Protein AF-A0A378IWJ9-F1 (afdb_monomer)

Nearest PDB structures (foldseek):
  1x8z-assembly1_A-2  TM=7.141E-01  e=2.246E-01  Arabidopsis thaliana
  1x8z-assembly3_A  TM=7.141E-01  e=2.246E-01  Arabidopsis thaliana
  5arn-assembly1_A  TM=5.043E-01  e=8.919E-01  Methylosinus trichosporium OB3b
  3lg7-assembly1_B  TM=3.588E-01  e=7.240E+00  synthetic construct

Foldseek 3Di:
DDDDDDDDDPPPPPPPPPPPVPVPQDDLVVLLVLLVVLLVLLVVLCVVCVPQPCNVLSVQLSVLSNVLSVCSVVVNLVSSLVSLVVSLVSLVCLLPPDPSSPVCNVVSVVVNVSSVVSSVSSVSVVVVVVD

Secondary structure (DSSP, 8-state):
------------------------PPPHHHHHHHHHHHHHHHHHHHHH-TT-TTHHHHHHHHHHHHHHHHHHHTT-HHHHHHHHHHHHHHHHHHHHT-GGGTTTHHHHTTHHHHHHHHH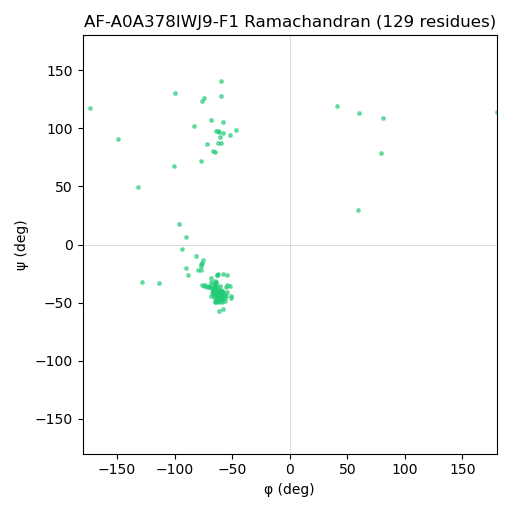HHHHHHHHHHT-

Radius of gyration: 25.37 Å; Cα contacts (8 Å, |Δi|>4): 135; chains: 1; bounding box: 31×65×86 Å

Mean predicted aligned error: 9.71 Å

pLDDT: mean 86.58, std 18.26, range [39.28, 98.81]

Sequence (131 aa):
MKKITIAGLALFITGIFMNTTSFAYPDRHAIEEECRTAVSQLNELISQNPDDTCMGDIKIAASYVKASALKLHYHRFEQALTDILYGQHELKDISTNRSWCRQVAKDAKPFIPIVTQIGRDIEMLSRIQEL

Structure (mmCIF, N/CA/C/O backbone):
data_AF-A0A378IWJ9-F1
#
_entry.id   AF-A0A378IWJ9-F1
#
loop_
_atom_site.group_PDB
_atom_site.id
_atom_site.type_symbol
_atom_site.label_atom_id
_atom_site.label_alt_id
_atom_site.label_comp_id
_atom_site.label_asym_id
_atom_site.label_entity_id
_atom_site.label_seq_id
_atom_site.pdbx_PDB_ins_code
_atom_site.Cartn_x
_atom_site.Cartn_y
_atom_site.Cartn_z
_atom_site.occupancy
_atom_site.B_iso_or_equiv
_atom_site.auth_seq_id
_atom_site.auth_comp_id
_atom_site.auth_asym_id
_atom_site.auth_atom_id
_atom_site.pdbx_PDB_model_num
ATOM 1 N N . MET A 1 1 ? 6.510 56.174 -64.746 1.00 45.66 1 MET A N 1
ATOM 2 C CA . MET A 1 1 ? 5.379 55.318 -65.175 1.00 45.66 1 MET A CA 1
ATOM 3 C C . MET A 1 1 ? 5.862 53.886 -65.378 1.00 45.66 1 MET A C 1
ATOM 5 O O . MET A 1 1 ? 6.649 53.664 -66.284 1.00 45.66 1 MET A O 1
ATOM 9 N N . LYS A 1 2 ? 5.401 52.946 -64.544 1.00 39.28 2 LYS A N 1
ATOM 10 C CA . LYS A 1 2 ? 5.040 51.555 -64.887 1.00 39.28 2 LYS A CA 1
ATOM 11 C C . LYS A 1 2 ? 4.407 50.927 -63.638 1.00 39.28 2 LYS A C 1
ATOM 13 O O . LYS A 1 2 ? 5.035 50.880 -62.588 1.00 39.28 2 LYS A O 1
ATOM 18 N N . LYS A 1 3 ? 3.135 50.540 -63.753 1.00 50.56 3 LYS A N 1
ATOM 19 C CA . LYS A 1 3 ? 2.389 49.719 -62.789 1.00 50.56 3 LYS A CA 1
ATOM 20 C C . LYS A 1 3 ? 2.394 48.285 -63.319 1.00 50.56 3 LYS A C 1
ATOM 22 O O . LYS A 1 3 ? 2.028 48.122 -64.478 1.00 50.56 3 LYS A O 1
ATOM 27 N N . ILE A 1 4 ? 2.744 47.306 -62.484 1.00 53.38 4 ILE A N 1
ATOM 28 C CA . ILE A 1 4 ? 2.345 45.885 -62.582 1.00 53.38 4 ILE A CA 1
ATOM 29 C C . ILE A 1 4 ? 2.301 45.376 -61.121 1.00 53.38 4 ILE A C 1
ATOM 31 O O . ILE A 1 4 ? 3.342 45.346 -60.478 1.00 53.38 4 ILE A O 1
ATOM 35 N N . THR A 1 5 ? 1.169 45.436 -60.410 1.00 47.16 5 THR A N 1
ATOM 36 C CA . THR A 1 5 ? 0.103 44.424 -60.198 1.00 47.16 5 THR A CA 1
ATOM 37 C C . THR A 1 5 ? 0.494 43.089 -59.546 1.00 47.16 5 THR A C 1
ATOM 39 O O . THR A 1 5 ? 1.080 42.229 -60.186 1.00 47.16 5 THR A O 1
ATOM 42 N N . ILE A 1 6 ? -0.047 42.941 -58.326 1.00 49.38 6 ILE A N 1
ATOM 43 C CA . ILE A 1 6 ? -0.805 41.800 -57.777 1.00 49.38 6 ILE A CA 1
ATOM 44 C C . ILE A 1 6 ? -0.009 40.592 -57.259 1.00 49.38 6 ILE A C 1
ATOM 46 O O . ILE A 1 6 ? 0.503 39.775 -58.008 1.00 49.38 6 ILE A O 1
ATOM 50 N N . ALA A 1 7 ? -0.045 40.505 -55.925 1.00 48.44 7 ALA A N 1
ATOM 51 C CA . ALA A 1 7 ? -0.370 39.345 -55.096 1.00 48.44 7 ALA A CA 1
ATOM 52 C C . ALA A 1 7 ? 0.174 37.970 -55.506 1.00 48.44 7 ALA A C 1
ATOM 54 O O . ALA A 1 7 ? -0.243 37.368 -56.489 1.00 48.44 7 ALA A O 1
ATOM 55 N N . GLY A 1 8 ? 0.970 37.394 -54.612 1.00 40.47 8 GLY A N 1
ATOM 56 C CA . GLY A 1 8 ? 1.244 35.968 -54.624 1.00 40.47 8 GLY A CA 1
ATOM 57 C C . GLY A 1 8 ? 2.187 35.588 -53.499 1.00 40.47 8 GLY A C 1
ATOM 58 O O . GLY A 1 8 ? 3.348 35.966 -53.525 1.00 40.47 8 GLY A O 1
ATOM 59 N N . LEU A 1 9 ? 1.663 34.812 -52.553 1.00 47.62 9 LEU A N 1
ATOM 60 C CA . LEU A 1 9 ? 2.364 34.103 -51.483 1.00 47.62 9 LEU A CA 1
ATOM 61 C C . LEU A 1 9 ? 2.784 34.930 -50.264 1.00 47.62 9 LEU A C 1
ATOM 63 O O . LEU A 1 9 ? 3.951 35.190 -49.986 1.00 47.62 9 LEU A O 1
ATOM 67 N N . ALA A 1 10 ? 1.777 35.156 -49.423 1.00 50.47 10 ALA A N 1
ATOM 68 C CA . ALA A 1 10 ? 1.914 34.873 -48.006 1.00 50.47 10 ALA A CA 1
ATOM 69 C C . ALA A 1 10 ? 2.549 33.478 -47.808 1.00 50.47 10 ALA A C 1
ATOM 71 O O . ALA A 1 10 ? 1.869 32.457 -47.884 1.00 50.47 10 ALA A O 1
ATOM 72 N N . LEU A 1 11 ? 3.856 33.431 -47.554 1.00 49.19 11 LEU A N 1
ATOM 73 C CA . LEU A 1 11 ? 4.513 32.277 -46.943 1.00 49.19 11 LEU A CA 1
ATOM 74 C C . LEU A 1 11 ? 4.197 32.306 -45.443 1.00 49.19 11 LEU A C 1
ATOM 76 O O . LEU A 1 11 ? 5.033 32.613 -44.598 1.00 49.19 11 LEU A O 1
ATOM 80 N N . PHE A 1 12 ? 2.938 31.992 -45.127 1.00 48.19 12 PHE A N 1
ATOM 81 C CA . PHE A 1 12 ? 2.584 31.356 -43.865 1.00 48.19 12 PHE A CA 1
ATOM 82 C C . PHE A 1 12 ? 3.290 29.999 -43.870 1.00 48.19 12 PHE A C 1
ATOM 84 O O . PHE A 1 12 ? 2.739 28.995 -44.314 1.00 48.19 12 PHE A O 1
ATOM 91 N N . ILE A 1 13 ? 4.538 29.960 -43.404 1.00 57.91 13 ILE A N 1
ATOM 92 C CA . ILE A 1 13 ? 5.095 28.711 -42.898 1.00 57.91 13 ILE A CA 1
ATOM 93 C C . ILE A 1 13 ? 4.360 28.488 -41.581 1.00 57.91 13 ILE A C 1
ATOM 95 O O . ILE A 1 13 ? 4.768 28.948 -40.518 1.00 57.91 13 ILE A O 1
ATOM 99 N N . THR A 1 14 ? 3.198 27.849 -41.687 1.00 52.16 14 THR A N 1
ATOM 100 C CA . THR A 1 14 ? 2.579 27.104 -40.602 1.00 52.16 14 THR A CA 1
ATOM 101 C C . THR A 1 14 ? 3.641 26.153 -40.078 1.00 52.16 14 THR A C 1
ATOM 103 O O . THR A 1 14 ? 3.852 25.076 -40.635 1.00 52.16 14 THR A O 1
ATOM 106 N N . GLY A 1 15 ? 4.352 26.584 -39.037 1.00 50.62 15 GLY A N 1
ATOM 107 C CA . GLY A 1 15 ? 5.053 25.683 -38.147 1.00 50.62 15 GLY A CA 1
ATOM 108 C C . GLY A 1 15 ? 3.993 24.752 -37.593 1.00 50.62 15 GLY A C 1
ATOM 109 O O . GLY A 1 15 ? 3.252 25.114 -36.682 1.00 50.62 15 GLY A O 1
ATOM 110 N N . ILE A 1 16 ? 3.853 23.588 -38.222 1.00 57.47 16 ILE A N 1
ATOM 111 C CA . ILE A 1 16 ? 3.108 22.480 -37.660 1.00 57.47 16 ILE A CA 1
ATOM 112 C C . ILE A 1 16 ? 3.888 22.144 -36.397 1.00 57.47 16 ILE A C 1
ATOM 114 O O . ILE A 1 16 ? 4.931 21.496 -36.452 1.00 57.47 16 ILE A O 1
ATOM 118 N N . PHE A 1 17 ? 3.418 22.663 -35.264 1.00 52.66 17 PHE A N 1
ATOM 119 C CA . PHE A 1 17 ? 3.758 22.135 -33.960 1.00 52.66 17 PHE A CA 1
ATOM 120 C C . PHE A 1 17 ? 3.274 20.688 -33.975 1.00 52.66 17 PHE A C 1
ATOM 122 O O . PHE A 1 17 ? 2.136 20.386 -33.617 1.00 52.66 17 PHE A O 1
ATOM 129 N N . MET A 1 18 ? 4.127 19.783 -34.453 1.00 51.41 18 MET A N 1
ATOM 130 C CA . MET A 1 18 ? 4.037 18.380 -34.105 1.00 51.41 18 MET A CA 1
ATOM 131 C C . MET A 1 18 ? 4.358 18.332 -32.615 1.00 51.41 18 MET A C 1
ATOM 133 O O . MET A 1 18 ? 5.487 18.074 -32.211 1.00 51.41 18 MET A O 1
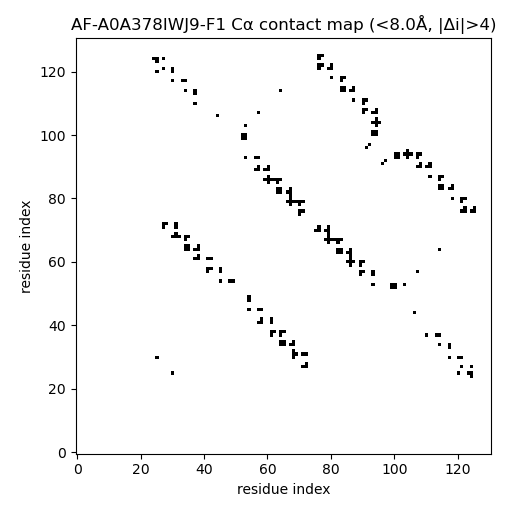ATOM 137 N N . ASN A 1 19 ? 3.357 18.646 -31.791 1.00 51.03 19 ASN A N 1
ATOM 138 C CA . ASN A 1 19 ? 3.313 18.198 -30.415 1.00 51.03 19 ASN A CA 1
ATOM 139 C C . ASN A 1 19 ? 3.192 16.678 -30.497 1.00 51.03 19 ASN A C 1
ATOM 141 O O . ASN A 1 19 ? 2.102 16.119 -30.397 1.00 51.03 19 ASN A O 1
ATOM 145 N N . THR A 1 20 ? 4.312 15.998 -30.739 1.00 53.81 20 THR A N 1
ATOM 146 C CA . THR A 1 20 ? 4.441 14.615 -30.320 1.00 53.81 20 THR A CA 1
ATOM 147 C C . THR A 1 20 ? 4.312 14.680 -28.810 1.00 53.81 20 THR A C 1
ATOM 149 O O . THR A 1 20 ? 5.251 15.054 -28.109 1.00 53.81 20 THR A O 1
ATOM 152 N N . THR A 1 21 ? 3.108 14.427 -28.306 1.00 51.66 21 THR A N 1
ATOM 153 C CA . THR A 1 21 ? 2.916 14.101 -26.904 1.00 51.66 21 THR A CA 1
ATOM 154 C C . THR A 1 21 ? 3.730 12.838 -26.683 1.00 51.66 21 THR A C 1
ATOM 156 O O . THR A 1 21 ? 3.268 11.739 -26.987 1.00 51.66 21 THR A O 1
ATOM 159 N N . SER A 1 22 ? 4.984 12.994 -26.262 1.00 55.44 22 SER A N 1
ATOM 160 C CA . SER A 1 22 ? 5.759 11.892 -25.722 1.00 55.44 22 SER A CA 1
ATOM 161 C C . SER A 1 22 ? 4.941 11.392 -24.548 1.00 55.44 22 SER A C 1
ATOM 163 O O . SER A 1 22 ? 4.808 12.093 -23.545 1.00 55.44 22 SER A O 1
ATOM 165 N N . PHE A 1 23 ? 4.290 10.245 -24.725 1.00 54.47 23 PHE A N 1
ATOM 166 C CA . PHE A 1 23 ? 3.596 9.581 -23.640 1.00 54.47 23 PHE A CA 1
ATOM 167 C C . PHE A 1 23 ? 4.693 9.210 -22.644 1.00 54.47 23 PHE A C 1
ATOM 169 O O . PHE A 1 23 ? 5.461 8.279 -22.880 1.00 54.47 23 PHE A O 1
ATOM 176 N N . ALA A 1 24 ? 4.874 10.033 -21.611 1.00 65.38 24 ALA A N 1
ATOM 177 C CA . ALA A 1 24 ? 5.848 9.758 -20.575 1.00 65.38 24 ALA A CA 1
ATOM 178 C C . ALA A 1 24 ? 5.324 8.535 -19.829 1.00 65.38 24 ALA A C 1
ATOM 180 O O . ALA A 1 24 ? 4.301 8.604 -19.149 1.00 65.38 24 ALA A O 1
ATOM 181 N N . TYR A 1 25 ? 5.973 7.396 -20.047 1.00 68.06 25 TYR A N 1
ATOM 182 C CA . TYR A 1 25 ? 5.657 6.192 -19.307 1.00 68.06 25 TYR A CA 1
ATOM 183 C C . TYR A 1 25 ? 5.882 6.446 -17.816 1.00 68.06 25 TYR A C 1
ATOM 185 O O . TYR A 1 25 ? 6.845 7.138 -17.466 1.00 68.06 25 TYR A O 1
ATOM 193 N N . PRO A 1 26 ? 5.001 5.927 -16.945 1.00 77.81 26 PRO A N 1
ATOM 194 C CA . PRO A 1 26 ? 5.164 6.117 -15.518 1.00 77.81 26 PRO A CA 1
ATOM 195 C C . PRO A 1 26 ? 6.509 5.522 -15.091 1.00 77.81 26 PRO A C 1
ATOM 197 O O . PRO A 1 26 ? 6.843 4.389 -15.432 1.00 77.81 26 PRO A O 1
ATOM 200 N N . ASP A 1 27 ? 7.318 6.320 -14.399 1.00 89.19 27 ASP A N 1
ATOM 201 C CA . ASP A 1 27 ? 8.630 5.887 -13.939 1.00 89.19 27 ASP A CA 1
ATOM 202 C C . ASP A 1 27 ? 8.469 4.932 -12.753 1.00 89.19 27 ASP A C 1
ATOM 204 O O . ASP A 1 27 ? 7.841 5.253 -11.744 1.00 89.19 27 ASP A O 1
ATOM 208 N N . ARG A 1 28 ? 9.078 3.750 -12.858 1.00 93.94 28 ARG A N 1
ATOM 209 C CA . ARG A 1 28 ? 9.062 2.737 -11.800 1.00 93.94 28 ARG A CA 1
ATOM 210 C C . ARG A 1 28 ? 9.568 3.287 -10.471 1.00 93.94 28 ARG A C 1
ATOM 212 O O . ARG A 1 28 ? 9.003 2.940 -9.439 1.00 93.94 28 ARG A O 1
ATOM 219 N N . HIS A 1 29 ? 10.625 4.101 -10.486 1.00 94.50 29 HIS A N 1
ATOM 220 C CA . HIS A 1 29 ? 11.171 4.664 -9.251 1.00 94.50 29 HIS A CA 1
ATOM 221 C C . HIS A 1 29 ? 10.196 5.648 -8.603 1.00 94.50 29 HIS A C 1
ATOM 223 O O . HIS A 1 29 ? 10.012 5.595 -7.389 1.00 94.50 29 HIS A O 1
ATOM 229 N N . ALA A 1 30 ? 9.525 6.479 -9.404 1.00 95.50 30 ALA A N 1
ATOM 230 C CA . ALA A 1 30 ? 8.455 7.342 -8.919 1.00 95.50 30 ALA A CA 1
ATOM 231 C C . ALA A 1 30 ? 7.310 6.538 -8.274 1.00 95.50 30 ALA A C 1
ATOM 233 O O . ALA A 1 30 ? 6.930 6.830 -7.144 1.00 95.50 30 ALA A O 1
ATOM 234 N N . ILE A 1 31 ? 6.825 5.472 -8.921 1.00 96.62 31 ILE A N 1
ATOM 235 C CA . ILE A 1 31 ? 5.739 4.639 -8.369 1.00 96.62 31 ILE A CA 1
ATOM 236 C C . ILE A 1 31 ? 6.180 3.906 -7.090 1.00 96.62 31 ILE A C 1
ATOM 238 O O . ILE A 1 31 ? 5.414 3.781 -6.131 1.00 96.62 31 ILE A O 1
ATOM 242 N N . GLU A 1 32 ? 7.423 3.416 -7.047 1.00 97.81 32 GLU A N 1
ATOM 243 C CA . GLU A 1 32 ? 8.003 2.818 -5.841 1.00 97.81 32 GLU A CA 1
ATOM 244 C C . GLU A 1 32 ? 7.998 3.820 -4.673 1.00 97.81 32 GLU A C 1
ATOM 246 O O . GLU A 1 32 ? 7.624 3.459 -3.553 1.00 97.81 32 GLU A O 1
ATOM 251 N N . GLU A 1 33 ? 8.361 5.077 -4.930 1.00 98.00 33 GLU A N 1
ATOM 252 C CA . GLU A 1 33 ? 8.365 6.141 -3.925 1.00 98.00 33 GLU A CA 1
ATOM 253 C C . GLU A 1 33 ? 6.950 6.542 -3.482 1.00 98.00 33 GLU A C 1
ATOM 255 O O . GLU A 1 33 ? 6.712 6.758 -2.291 1.00 98.00 33 GLU A O 1
ATOM 260 N N . GLU A 1 34 ? 5.976 6.555 -4.391 1.00 98.12 34 GLU A N 1
ATOM 261 C CA . GLU A 1 34 ? 4.564 6.760 -4.045 1.00 98.12 34 GLU A CA 1
ATOM 262 C C . GLU A 1 34 ? 4.048 5.663 -3.106 1.00 98.12 34 GLU A C 1
ATOM 264 O O . GLU A 1 34 ? 3.382 5.956 -2.107 1.00 98.12 34 GLU A O 1
ATOM 269 N N . CYS A 1 35 ? 4.425 4.401 -3.348 1.00 98.56 35 CYS A N 1
ATOM 270 C CA . CYS A 1 35 ? 4.111 3.307 -2.429 1.00 98.56 35 CYS A CA 1
ATOM 271 C C . CYS A 1 35 ? 4.737 3.546 -1.047 1.00 98.56 35 CYS A C 1
ATOM 273 O O . CYS A 1 35 ? 4.070 3.376 -0.024 1.00 98.56 35 CYS A O 1
ATOM 275 N N . ARG A 1 36 ? 6.016 3.945 -0.991 1.00 98.62 36 ARG A N 1
ATOM 276 C CA . ARG A 1 36 ? 6.726 4.222 0.273 1.00 98.62 36 ARG A CA 1
ATOM 277 C C . ARG A 1 36 ? 6.092 5.384 1.034 1.00 98.62 36 ARG A C 1
ATOM 279 O O . ARG A 1 36 ? 5.913 5.279 2.248 1.00 98.62 36 ARG A O 1
ATOM 286 N N . THR A 1 37 ? 5.689 6.432 0.324 1.00 98.62 37 THR A N 1
ATOM 287 C CA . THR A 1 37 ? 4.982 7.587 0.885 1.00 98.62 37 THR A CA 1
ATOM 288 C C . THR A 1 37 ? 3.648 7.166 1.499 1.00 98.62 37 THR A C 1
ATOM 290 O O . THR A 1 37 ? 3.390 7.468 2.665 1.00 98.62 37 THR A O 1
ATOM 293 N N . ALA A 1 38 ? 2.839 6.388 0.773 1.00 98.50 38 ALA A N 1
ATOM 294 C CA . ALA A 1 38 ? 1.570 5.872 1.285 1.00 98.50 38 ALA A CA 1
ATOM 295 C C . ALA A 1 38 ? 1.766 4.985 2.530 1.00 98.50 38 ALA A C 1
ATOM 297 O O . ALA A 1 38 ? 1.038 5.119 3.512 1.00 98.50 38 ALA A O 1
ATOM 298 N N . VAL A 1 39 ? 2.788 4.119 2.538 1.00 98.69 39 VAL A N 1
ATOM 299 C CA . VAL A 1 39 ? 3.148 3.308 3.716 1.00 98.69 39 VAL A CA 1
ATOM 300 C C . VAL A 1 39 ? 3.539 4.187 4.902 1.00 98.69 39 VAL A C 1
ATOM 302 O O . VAL A 1 39 ? 3.118 3.912 6.024 1.00 98.69 39 VAL A O 1
ATOM 305 N N . SER A 1 40 ? 4.337 5.233 4.677 1.00 98.56 40 SER A N 1
ATOM 306 C CA . SER A 1 40 ? 4.739 6.167 5.733 1.00 98.56 40 SER A CA 1
ATOM 307 C C . SER A 1 40 ? 3.524 6.832 6.378 1.00 98.56 40 SER A C 1
ATOM 309 O O . SER A 1 40 ? 3.403 6.835 7.599 1.00 98.56 40 SER A O 1
ATOM 311 N N . GLN A 1 41 ? 2.592 7.323 5.565 1.00 98.31 41 GLN A N 1
ATOM 312 C CA . GLN A 1 41 ? 1.372 7.981 6.035 1.00 98.31 41 GLN A CA 1
ATOM 313 C C . GLN A 1 41 ? 0.424 7.017 6.768 1.00 98.31 41 GLN A C 1
ATOM 315 O O . GLN A 1 41 ? -0.147 7.371 7.797 1.00 98.31 41 GLN A O 1
ATOM 320 N N . LEU A 1 42 ? 0.289 5.772 6.297 1.00 97.94 42 LEU A N 1
ATOM 321 C CA . LEU A 1 42 ? -0.481 4.745 7.010 1.00 97.94 42 LEU A CA 1
ATOM 322 C C . LEU A 1 42 ? 0.157 4.392 8.364 1.00 97.94 42 LEU A C 1
ATOM 324 O O . LEU A 1 42 ? -0.552 4.208 9.350 1.00 97.94 42 LEU A O 1
ATOM 328 N N . ASN A 1 43 ? 1.489 4.330 8.442 1.00 98.00 43 ASN A N 1
ATOM 329 C CA . ASN A 1 43 ? 2.193 4.108 9.709 1.00 98.00 43 ASN A CA 1
ATOM 330 C C . ASN A 1 43 ? 2.070 5.296 10.671 1.00 98.00 43 ASN A C 1
ATOM 332 O O . ASN A 1 43 ? 2.033 5.100 11.887 1.00 98.00 43 ASN A O 1
ATOM 336 N N . GLU A 1 44 ? 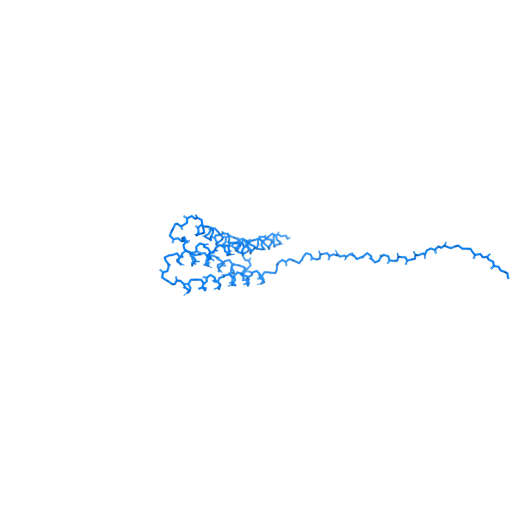1.992 6.518 10.149 1.00 97.56 44 GLU A N 1
ATOM 337 C CA . GLU A 1 44 ? 1.693 7.697 10.956 1.00 97.56 44 GLU A CA 1
ATOM 338 C C . GLU A 1 44 ? 0.287 7.603 11.564 1.00 97.56 44 GLU A C 1
ATOM 340 O O . GLU A 1 44 ? 0.147 7.762 12.777 1.00 97.56 44 GLU A O 1
ATOM 345 N N . LEU A 1 45 ? -0.725 7.225 10.770 1.00 95.31 45 LEU A N 1
ATOM 346 C CA . LEU A 1 45 ? -2.084 6.979 11.267 1.00 95.31 45 LEU A CA 1
ATOM 347 C C . LEU A 1 45 ? -2.103 5.921 12.386 1.00 95.31 45 LEU A C 1
ATOM 349 O O . LEU A 1 45 ? -2.765 6.122 13.406 1.00 95.31 45 LEU A O 1
ATOM 353 N N . ILE A 1 46 ? -1.334 4.836 12.222 1.00 96.38 46 ILE A N 1
ATOM 354 C CA . ILE A 1 46 ? -1.152 3.799 13.251 1.00 96.38 46 ILE A CA 1
ATOM 355 C C . ILE A 1 46 ? -0.557 4.379 14.533 1.00 96.38 46 ILE A C 1
ATOM 357 O O . ILE A 1 46 ? -1.047 4.115 15.628 1.00 96.38 46 ILE A O 1
ATOM 361 N N . SER A 1 47 ? 0.494 5.185 14.401 1.00 96.06 47 SER A N 1
ATOM 362 C CA . SER A 1 47 ? 1.222 5.745 15.545 1.00 96.06 47 SER A CA 1
ATOM 363 C C . SER A 1 47 ? 0.398 6.771 16.326 1.00 96.06 47 SER A C 1
ATOM 365 O O . SER A 1 47 ? 0.591 6.921 17.529 1.00 96.06 47 SER A O 1
ATOM 367 N N . GLN A 1 48 ? -0.522 7.467 15.657 1.00 93.81 48 GLN A N 1
ATOM 368 C CA . GLN A 1 48 ? -1.425 8.437 16.280 1.00 93.81 48 GLN A CA 1
ATOM 369 C C . GLN A 1 48 ? -2.582 7.776 17.047 1.00 93.81 48 GLN A C 1
ATOM 371 O O . GLN A 1 48 ? -3.182 8.426 17.900 1.00 93.81 48 GLN A O 1
ATOM 376 N N . ASN A 1 49 ? -2.887 6.500 16.778 1.00 91.38 49 ASN A N 1
ATOM 377 C CA . ASN A 1 49 ? -4.036 5.792 17.354 1.00 91.38 49 ASN A CA 1
ATOM 378 C C . ASN A 1 49 ? -3.657 4.401 17.912 1.00 91.38 49 ASN A C 1
ATOM 380 O O . ASN A 1 49 ? -4.331 3.422 17.594 1.00 91.38 49 ASN A O 1
ATOM 384 N N . PRO A 1 50 ? -2.600 4.266 18.738 1.00 88.25 50 PRO A N 1
ATOM 385 C CA . PRO A 1 50 ? -1.989 2.969 19.056 1.00 88.25 50 PRO A CA 1
ATOM 386 C C . PRO A 1 50 ? -2.920 1.982 19.777 1.00 88.25 50 PRO A C 1
ATOM 388 O O . PRO A 1 50 ? -2.725 0.773 19.662 1.00 88.25 50 PRO A O 1
ATOM 391 N N . ASP A 1 51 ? -3.930 2.488 20.488 1.00 89.06 51 ASP A N 1
ATOM 392 C CA . ASP A 1 51 ? -4.877 1.684 21.266 1.00 89.06 51 ASP A CA 1
ATOM 393 C C . ASP A 1 51 ? -6.156 1.322 20.486 1.00 89.06 51 ASP A C 1
ATOM 395 O O . ASP A 1 51 ? -7.007 0.585 20.991 1.00 89.06 51 ASP A O 1
ATOM 399 N N . ASP A 1 52 ? -6.322 1.825 19.256 1.00 89.88 52 ASP A N 1
ATOM 400 C CA . ASP A 1 52 ? -7.485 1.492 18.437 1.00 89.88 52 ASP A CA 1
ATOM 401 C C . ASP A 1 52 ? -7.338 0.078 17.856 1.00 89.88 52 ASP A C 1
ATOM 403 O O . ASP A 1 52 ? -6.388 -0.253 17.141 1.00 89.88 52 ASP A O 1
ATOM 407 N N . THR A 1 53 ? -8.332 -0.766 18.137 1.00 88.38 53 THR A N 1
ATOM 408 C CA . THR A 1 53 ? -8.395 -2.159 17.673 1.00 88.38 53 THR A CA 1
ATOM 409 C C . THR A 1 53 ? -8.270 -2.317 16.151 1.00 88.38 53 THR A C 1
ATOM 411 O O . THR A 1 53 ? -7.780 -3.345 15.687 1.00 88.38 53 THR A O 1
ATOM 414 N N . CYS A 1 54 ? -8.652 -1.302 15.371 1.00 94.56 54 CYS A N 1
ATOM 415 C CA . CYS A 1 54 ? -8.552 -1.286 13.914 1.00 94.56 54 CYS A CA 1
ATOM 416 C C . CYS A 1 54 ? -7.115 -1.063 13.402 1.00 94.56 54 CYS A C 1
ATOM 418 O O . CYS A 1 54 ? -6.832 -1.291 12.225 1.00 94.56 54 CYS A O 1
ATOM 420 N N . MET A 1 55 ? -6.158 -0.648 14.241 1.00 95.44 55 MET A N 1
ATOM 421 C CA . MET A 1 55 ? -4.784 -0.409 13.772 1.00 95.44 55 MET A CA 1
ATOM 422 C C . MET A 1 55 ? -4.095 -1.672 13.256 1.00 95.44 55 MET A C 1
ATOM 424 O O . MET A 1 55 ? -3.237 -1.588 12.376 1.00 95.44 55 MET A O 1
ATOM 428 N N . GLY A 1 56 ? -4.500 -2.850 13.741 1.00 95.31 56 GLY A N 1
ATOM 429 C CA . GLY A 1 56 ? -4.072 -4.126 13.170 1.00 95.31 56 GLY A CA 1
ATOM 430 C C . GLY A 1 56 ? -4.462 -4.259 11.695 1.00 95.31 56 GLY A C 1
ATOM 431 O O . GLY A 1 56 ? -3.633 -4.649 10.875 1.00 95.31 56 GLY A O 1
ATOM 432 N N . ASP A 1 57 ? -5.682 -3.854 11.341 1.00 96.38 57 ASP A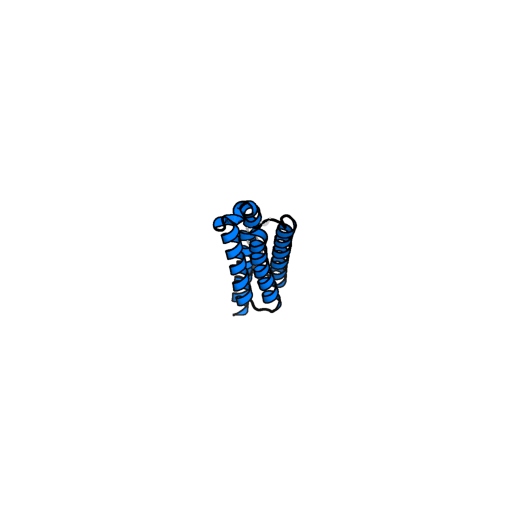 N 1
ATOM 433 C CA . ASP A 1 57 ? -6.190 -3.877 9.969 1.00 96.38 57 ASP A CA 1
ATOM 434 C C . ASP A 1 57 ? -5.463 -2.862 9.072 1.00 96.38 57 ASP A C 1
ATOM 436 O O . ASP A 1 57 ? -5.021 -3.198 7.971 1.00 96.38 57 ASP A O 1
ATOM 440 N N . ILE A 1 58 ? -5.250 -1.635 9.564 1.00 97.75 58 ILE A N 1
ATOM 441 C CA . ILE A 1 58 ? -4.471 -0.611 8.845 1.00 97.75 58 ILE A CA 1
ATOM 442 C C . ILE A 1 58 ? -3.039 -1.103 8.587 1.00 97.75 58 ILE A C 1
ATOM 444 O O . ILE A 1 58 ? -2.494 -0.912 7.498 1.00 97.75 58 ILE A O 1
ATOM 448 N N . LYS A 1 59 ? -2.434 -1.800 9.556 1.00 97.94 59 LYS A N 1
ATOM 449 C CA . LYS A 1 59 ? -1.095 -2.386 9.417 1.00 97.94 59 LYS A CA 1
ATOM 450 C C . LYS A 1 59 ? -1.042 -3.480 8.351 1.00 97.94 59 LYS A C 1
ATOM 452 O O . LYS A 1 59 ? -0.032 -3.587 7.649 1.00 97.94 59 LYS A O 1
ATOM 457 N N . ILE A 1 60 ? -2.101 -4.275 8.205 1.00 98.06 60 ILE A N 1
ATOM 458 C CA . ILE A 1 60 ? -2.214 -5.273 7.132 1.00 98.06 60 ILE A CA 1
ATOM 459 C C . ILE A 1 60 ? -2.248 -4.568 5.772 1.00 98.06 60 ILE A C 1
ATOM 461 O O . ILE A 1 60 ? -1.429 -4.886 4.907 1.00 98.06 60 ILE A O 1
ATOM 465 N N . ALA A 1 61 ? -3.100 -3.551 5.607 1.00 98.31 61 ALA A N 1
ATOM 466 C CA . ALA A 1 61 ? -3.155 -2.759 4.377 1.00 98.31 61 ALA A CA 1
ATOM 467 C C . ALA A 1 61 ? -1.789 -2.139 4.026 1.00 98.31 61 ALA A C 1
ATOM 469 O O . ALA A 1 61 ? -1.293 -2.304 2.910 1.00 98.31 61 ALA A O 1
ATOM 470 N N . ALA A 1 62 ? -1.129 -1.497 4.998 1.00 98.62 62 ALA A N 1
ATOM 471 C CA . ALA A 1 62 ? 0.200 -0.911 4.821 1.00 98.62 62 ALA A CA 1
ATOM 472 C C . ALA A 1 62 ? 1.260 -1.956 4.431 1.00 98.62 62 ALA A C 1
ATOM 474 O O . ALA A 1 62 ? 2.155 -1.675 3.633 1.00 98.62 62 ALA A O 1
ATOM 475 N N . SER A 1 63 ? 1.158 -3.180 4.957 1.00 98.75 63 SER A N 1
ATOM 476 C CA . SER A 1 63 ? 2.087 -4.267 4.636 1.00 98.75 63 SER A CA 1
ATOM 477 C C . SER A 1 63 ? 1.974 -4.709 3.177 1.00 98.75 63 SER A C 1
ATOM 479 O O . SER A 1 63 ? 3.004 -4.934 2.542 1.00 98.75 63 SER A O 1
ATOM 481 N N . TYR A 1 64 ? 0.762 -4.759 2.619 1.00 98.81 64 TYR A N 1
ATOM 482 C CA . TYR A 1 64 ? 0.558 -5.036 1.195 1.00 98.81 64 TYR A CA 1
ATOM 483 C C . TYR A 1 64 ? 1.123 -3.928 0.298 1.00 98.81 64 TYR A C 1
ATOM 485 O O . TYR A 1 64 ? 1.855 -4.221 -0.646 1.00 98.81 64 TYR A O 1
ATOM 493 N N . VAL A 1 65 ? 0.885 -2.651 0.624 1.00 98.81 65 VAL A N 1
ATOM 494 C CA . VAL A 1 65 ? 1.468 -1.527 -0.139 1.00 98.81 65 VAL A CA 1
ATOM 495 C C . VAL A 1 65 ? 3.003 -1.569 -0.087 1.00 98.81 65 VAL A C 1
ATOM 497 O O . VAL A 1 65 ? 3.676 -1.401 -1.104 1.00 98.81 65 VAL A O 1
ATOM 500 N N . LYS A 1 66 ? 3.580 -1.881 1.080 1.00 98.81 66 LYS A N 1
ATOM 501 C CA . LYS A 1 66 ? 5.031 -2.054 1.243 1.00 98.81 66 LYS A CA 1
ATOM 502 C C . LYS A 1 66 ? 5.575 -3.222 0.419 1.00 98.81 66 LYS A C 1
ATOM 504 O O . LYS A 1 66 ? 6.654 -3.108 -0.163 1.00 98.81 66 LYS A O 1
ATOM 509 N N . ALA A 1 67 ? 4.861 -4.344 0.389 1.00 98.75 67 ALA A N 1
ATOM 510 C CA . ALA A 1 67 ? 5.250 -5.512 -0.390 1.00 98.75 67 ALA A CA 1
ATOM 511 C C . ALA A 1 67 ? 5.202 -5.222 -1.902 1.00 98.75 67 ALA A C 1
ATOM 513 O O . ALA A 1 67 ? 6.131 -5.602 -2.619 1.00 98.75 67 ALA A O 1
ATOM 514 N N . SER A 1 68 ? 4.216 -4.441 -2.357 1.00 98.62 68 SER A N 1
ATOM 515 C CA . SER A 1 68 ? 4.166 -3.922 -3.726 1.00 98.62 68 SER A CA 1
ATOM 516 C C . SER A 1 68 ? 5.401 -3.080 -4.072 1.00 98.62 68 SER A C 1
ATOM 518 O O . SER A 1 68 ? 6.082 -3.382 -5.054 1.00 98.62 68 SER A O 1
ATOM 520 N N . ALA A 1 69 ? 5.781 -2.121 -3.216 1.00 98.50 69 ALA A N 1
ATOM 521 C CA . ALA A 1 69 ? 6.999 -1.320 -3.403 1.00 98.50 69 ALA A CA 1
ATOM 522 C C . ALA A 1 69 ? 8.256 -2.197 -3.545 1.00 98.50 69 ALA A C 1
ATOM 524 O O . ALA A 1 69 ? 9.086 -1.994 -4.430 1.00 98.50 69 ALA A O 1
ATOM 525 N N . LEU A 1 70 ? 8.386 -3.219 -2.692 1.00 98.56 70 LEU A N 1
ATOM 526 C CA . LEU A 1 70 ? 9.510 -4.153 -2.740 1.00 98.56 70 LEU A CA 1
ATOM 527 C C . LEU A 1 70 ? 9.529 -4.963 -4.044 1.00 98.5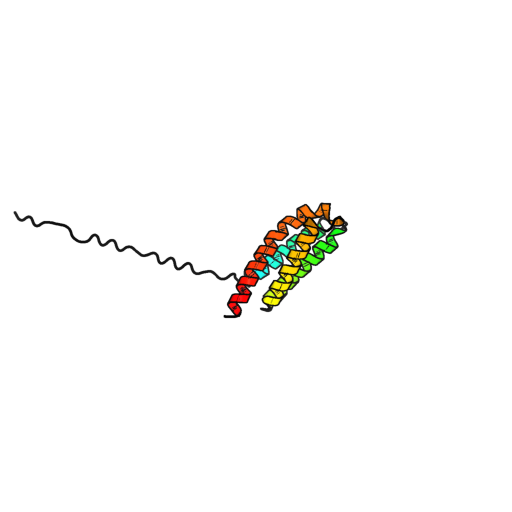6 70 LEU A C 1
ATOM 529 O O . LEU A 1 70 ? 10.589 -5.220 -4.608 1.00 98.56 70 LEU A O 1
ATOM 533 N N . LYS A 1 71 ? 8.366 -5.372 -4.547 1.00 98.25 71 LYS A N 1
ATOM 534 C CA . LYS A 1 71 ? 8.260 -6.118 -5.806 1.00 98.25 71 LYS A CA 1
ATOM 535 C C . LYS A 1 71 ? 8.535 -5.236 -7.021 1.00 98.25 71 LYS A C 1
ATOM 537 O O . LYS A 1 71 ? 9.219 -5.702 -7.931 1.00 98.25 71 LYS A O 1
ATOM 542 N N . LEU A 1 72 ? 8.113 -3.969 -7.008 1.00 97.12 72 LEU A N 1
ATOM 543 C CA . LEU A 1 72 ? 8.528 -2.972 -8.003 1.00 97.12 72 LEU A CA 1
ATOM 544 C C . LEU A 1 72 ? 10.045 -2.807 -8.026 1.00 97.12 72 LEU A C 1
ATOM 546 O O . LEU A 1 72 ? 10.646 -2.833 -9.103 1.00 97.12 72 LEU A O 1
ATOM 550 N N . HIS A 1 73 ? 10.671 -2.726 -6.851 1.00 96.38 73 HIS A N 1
ATOM 551 C CA . HIS A 1 73 ? 12.122 -2.627 -6.723 1.00 96.38 73 HIS A CA 1
ATOM 552 C C . HIS A 1 73 ? 12.856 -3.775 -7.443 1.00 96.38 73 HIS A C 1
ATOM 554 O O . HIS A 1 73 ? 13.887 -3.555 -8.079 1.00 96.38 73 HIS A O 1
ATOM 560 N N . TYR A 1 74 ? 12.286 -4.982 -7.415 1.00 96.69 74 TYR A N 1
ATOM 561 C CA . TYR A 1 74 ? 12.825 -6.176 -8.074 1.00 96.69 74 TYR A CA 1
ATOM 562 C C . TYR A 1 74 ? 12.231 -6.472 -9.459 1.00 96.69 74 TYR A C 1
ATOM 564 O O . TYR A 1 74 ? 12.367 -7.597 -9.936 1.00 96.69 74 TYR A O 1
ATOM 572 N N . HIS A 1 75 ? 11.578 -5.501 -10.104 1.00 95.12 75 HIS A N 1
ATOM 573 C CA . HIS A 1 75 ? 10.992 -5.658 -11.443 1.00 95.12 75 HIS A CA 1
ATOM 574 C C . HIS A 1 75 ? 9.932 -6.777 -11.540 1.00 95.12 75 HIS A C 1
ATOM 576 O O . HIS A 1 75 ? 9.749 -7.395 -12.584 1.00 95.12 75 HIS A O 1
ATOM 582 N N . ARG A 1 76 ? 9.213 -7.058 -10.446 1.00 96.38 76 ARG A N 1
ATOM 583 C CA . ARG A 1 76 ? 8.147 -8.073 -10.383 1.00 96.38 76 ARG A CA 1
ATOM 584 C C . ARG A 1 76 ? 6.768 -7.419 -10.489 1.00 96.38 76 ARG A C 1
ATOM 586 O O . ARG A 1 76 ? 6.014 -7.408 -9.517 1.00 96.38 76 ARG A O 1
ATOM 593 N N . PHE A 1 77 ? 6.452 -6.852 -11.653 1.00 95.25 77 PHE A N 1
ATOM 594 C CA . PHE A 1 77 ? 5.293 -5.964 -11.843 1.00 95.25 77 PHE A CA 1
ATOM 595 C C . PHE A 1 77 ? 3.940 -6.629 -11.586 1.00 95.25 77 PHE A C 1
ATOM 597 O O . PHE A 1 77 ? 3.147 -6.080 -10.831 1.00 95.25 77 PHE A O 1
ATOM 604 N N . GLU A 1 78 ? 3.688 -7.832 -12.107 1.00 95.62 78 GLU A N 1
ATOM 605 C CA . GLU A 1 78 ? 2.427 -8.549 -11.844 1.00 95.62 78 GLU A CA 1
ATOM 606 C C . GLU A 1 78 ? 2.219 -8.841 -10.350 1.00 95.62 78 GLU A C 1
ATOM 608 O O . GLU A 1 78 ? 1.122 -8.705 -9.803 1.00 95.62 78 GLU A O 1
ATOM 613 N N . GLN A 1 79 ? 3.296 -9.219 -9.655 1.00 97.69 79 GLN A N 1
ATOM 614 C CA . GLN A 1 79 ? 3.237 -9.487 -8.221 1.00 97.69 79 GLN A CA 1
ATOM 615 C C . GLN A 1 79 ? 3.032 -8.192 -7.429 1.00 97.69 79 GLN A C 1
ATOM 617 O O . GLN A 1 79 ? 2.357 -8.215 -6.401 1.00 97.69 79 GLN A O 1
ATOM 622 N N . ALA A 1 80 ? 3.627 -7.082 -7.877 1.00 98.19 80 ALA A N 1
ATOM 623 C CA . ALA A 1 80 ? 3.410 -5.768 -7.285 1.00 98.19 80 ALA A CA 1
ATOM 624 C C . ALA A 1 80 ? 1.960 -5.302 -7.484 1.00 98.19 80 ALA A C 1
ATOM 626 O O . ALA A 1 80 ? 1.334 -4.819 -6.540 1.00 98.19 80 ALA A O 1
ATOM 627 N N . LEU A 1 81 ? 1.399 -5.523 -8.678 1.00 98.19 81 LEU A N 1
ATOM 628 C CA . LEU A 1 81 ? -0.001 -5.245 -8.989 1.00 98.19 81 LEU A CA 1
ATOM 629 C C . LEU A 1 81 ? -0.940 -6.081 -8.112 1.00 98.19 81 LEU A C 1
ATOM 631 O O . LEU A 1 81 ? -1.926 -5.585 -7.580 1.00 98.19 81 LEU A O 1
ATOM 635 N N . THR A 1 82 ? -0.615 -7.352 -7.905 1.00 98.38 82 THR A N 1
ATOM 636 C CA . THR A 1 82 ? -1.399 -8.217 -7.019 1.00 98.38 82 THR A CA 1
ATOM 637 C C . THR A 1 82 ? -1.416 -7.671 -5.587 1.00 98.38 82 THR A C 1
ATOM 639 O O . THR A 1 82 ? -2.480 -7.524 -4.988 1.00 98.38 82 THR A O 1
ATOM 642 N N . ASP A 1 83 ? -0.253 -7.306 -5.045 1.00 98.75 83 ASP A N 1
ATOM 643 C CA . ASP A 1 83 ? -0.154 -6.796 -3.675 1.00 98.75 83 ASP A CA 1
ATOM 644 C C . ASP A 1 83 ? -0.844 -5.443 -3.494 1.00 98.75 83 ASP A C 1
ATOM 646 O O . ASP A 1 83 ? -1.545 -5.242 -2.503 1.00 98.75 83 ASP A O 1
ATOM 650 N N . ILE A 1 84 ? -0.685 -4.508 -4.436 1.00 98.62 84 ILE A N 1
ATOM 651 C CA . ILE A 1 84 ? -1.326 -3.191 -4.314 1.00 98.62 84 ILE A CA 1
ATOM 652 C C . ILE A 1 84 ? -2.856 -3.316 -4.353 1.00 98.62 84 ILE A C 1
ATOM 654 O O . ILE A 1 84 ? -3.543 -2.612 -3.613 1.00 98.62 84 ILE A O 1
ATOM 658 N N . LEU A 1 85 ? -3.394 -4.259 -5.138 1.00 98.50 85 LEU A N 1
ATOM 659 C CA . LEU A 1 85 ? -4.827 -4.555 -5.178 1.00 98.50 85 LEU A CA 1
ATOM 660 C C . LEU A 1 85 ? -5.323 -5.169 -3.861 1.00 98.50 85 LEU A C 1
ATOM 662 O O . LEU A 1 85 ? -6.404 -4.799 -3.400 1.00 98.50 85 LEU A O 1
ATOM 666 N N . TYR A 1 86 ? -4.534 -6.029 -3.206 1.00 98.69 86 TYR A N 1
ATOM 667 C CA . TYR A 1 86 ? -4.854 -6.493 -1.850 1.00 98.69 86 TYR A CA 1
ATOM 668 C C . TYR A 1 86 ? -4.860 -5.340 -0.841 1.00 98.69 86 TYR A C 1
ATOM 670 O O . TYR A 1 86 ? -5.811 -5.208 -0.074 1.00 98.69 86 TYR A O 1
ATOM 678 N N . GLY A 1 87 ? -3.870 -4.443 -0.885 1.00 98.38 87 GLY A N 1
ATOM 679 C CA . GLY A 1 87 ? -3.860 -3.240 -0.046 1.00 98.38 87 GLY A CA 1
ATOM 680 C C . GLY A 1 87 ? -5.090 -2.352 -0.275 1.00 98.38 87 GLY A C 1
ATOM 681 O O . GLY A 1 87 ? -5.718 -1.890 0.678 1.00 98.38 87 GLY A O 1
ATOM 682 N N . GLN A 1 88 ? -5.491 -2.164 -1.535 1.00 98.38 88 GLN A N 1
ATOM 683 C CA . GLN A 1 88 ? -6.704 -1.429 -1.901 1.00 98.38 88 GLN A CA 1
ATOM 684 C C . GLN A 1 88 ? -7.969 -2.100 -1.345 1.00 98.38 88 GLN A C 1
ATOM 686 O O . GLN A 1 88 ? -8.870 -1.408 -0.865 1.00 98.38 88 GLN A O 1
ATOM 691 N N . HIS A 1 89 ? -8.055 -3.428 -1.438 1.00 98.25 89 HIS A N 1
ATOM 692 C CA . HIS A 1 89 ? -9.173 -4.208 -0.917 1.00 98.25 89 HIS A CA 1
ATOM 693 C C . HIS A 1 89 ? -9.301 -4.044 0.601 1.00 98.25 89 HIS A C 1
ATOM 695 O O . HIS A 1 89 ? -10.374 -3.691 1.085 1.00 98.25 89 HIS A O 1
ATOM 701 N N . GLU A 1 90 ? -8.200 -4.202 1.338 1.00 97.88 90 GLU A N 1
ATOM 702 C CA . GLU A 1 90 ? -8.164 -4.002 2.791 1.00 97.88 90 GLU A CA 1
ATOM 703 C C . GLU A 1 90 ? -8.653 -2.602 3.187 1.00 97.88 90 GLU A C 1
ATOM 705 O O . GLU A 1 90 ? -9.515 -2.467 4.053 1.00 97.88 90 GLU A O 1
ATOM 710 N N . LEU A 1 91 ? -8.183 -1.551 2.506 1.00 98.06 91 LEU A N 1
ATOM 711 C CA . LEU A 1 91 ? -8.614 -0.175 2.787 1.00 98.06 91 LEU A CA 1
ATOM 712 C C . LEU A 1 91 ? -1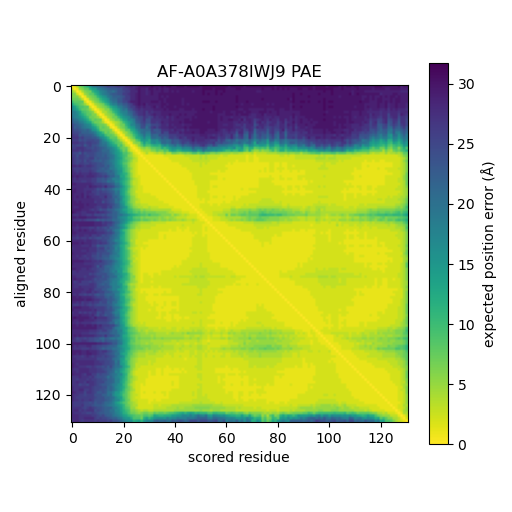0.110 0.047 2.524 1.00 98.06 91 LEU A C 1
ATOM 714 O O . LEU A 1 91 ? -10.764 0.780 3.274 1.00 98.06 91 LEU A O 1
ATOM 718 N N . LYS A 1 92 ? -10.667 -0.581 1.481 1.00 97.81 92 LYS A N 1
ATOM 719 C CA . LYS A 1 92 ? -12.113 -0.547 1.212 1.00 97.81 92 LYS A CA 1
ATOM 720 C C . LYS A 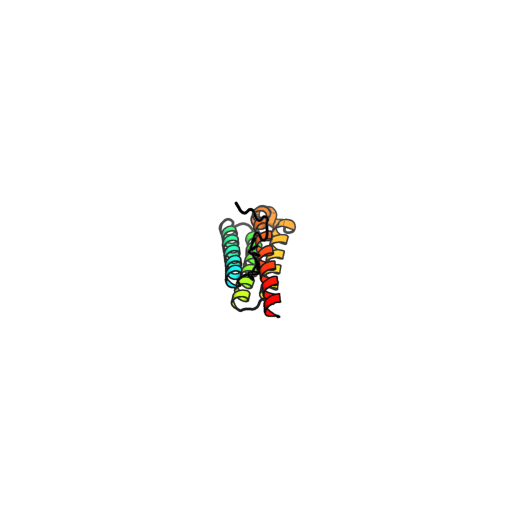1 92 ? -12.886 -1.249 2.323 1.00 97.81 92 LYS A C 1
ATOM 722 O O . LYS A 1 92 ? -13.800 -0.647 2.878 1.00 97.81 92 LYS A O 1
ATOM 727 N N . ASP A 1 93 ? -12.471 -2.453 2.703 1.00 97.00 93 ASP A N 1
ATOM 728 C CA . ASP A 1 93 ? -13.113 -3.233 3.763 1.00 97.00 93 ASP A CA 1
ATOM 729 C C . ASP A 1 93 ? -13.098 -2.523 5.116 1.00 97.00 93 ASP A C 1
ATOM 731 O O . ASP A 1 93 ? -14.123 -2.471 5.799 1.00 97.00 93 AS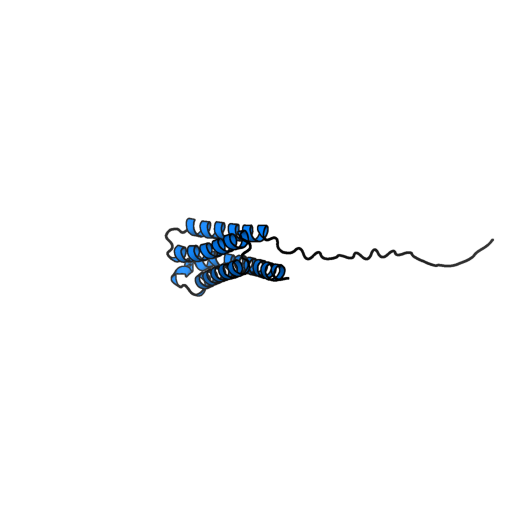P A O 1
ATOM 735 N N . ILE A 1 94 ? -11.966 -1.926 5.489 1.00 96.38 94 ILE A N 1
ATOM 736 C CA . ILE A 1 94 ? -11.834 -1.092 6.691 1.00 96.38 94 ILE A CA 1
ATOM 737 C C . ILE A 1 94 ? -12.827 0.074 6.649 1.00 96.38 94 ILE A C 1
ATOM 739 O O . ILE A 1 94 ? -13.459 0.403 7.653 1.00 96.38 94 ILE A O 1
ATOM 743 N N . SER A 1 95 ? -12.992 0.682 5.475 1.00 94.88 95 SER A N 1
ATOM 744 C CA . SER A 1 95 ? -13.812 1.879 5.297 1.00 94.88 95 SER A CA 1
ATOM 745 C C . SER A 1 95 ? -15.317 1.610 5.215 1.00 94.88 95 SER A C 1
ATOM 747 O O . SER A 1 95 ? -16.098 2.545 5.424 1.00 94.88 95 SER A O 1
ATOM 749 N N . THR A 1 96 ? -15.742 0.389 4.867 1.00 93.69 96 THR A N 1
ATOM 750 C CA . THR A 1 96 ? -17.159 0.082 4.588 1.00 93.69 96 THR A CA 1
ATOM 751 C C . THR A 1 96 ? -17.723 -1.113 5.348 1.00 93.69 96 THR A C 1
ATOM 753 O O . THR A 1 96 ? -18.908 -1.096 5.672 1.00 93.69 96 THR A O 1
ATOM 756 N N . ASN A 1 97 ? -16.914 -2.134 5.636 1.00 93.62 97 ASN A N 1
ATOM 757 C CA . ASN A 1 97 ? -17.402 -3.456 6.043 1.00 93.62 97 ASN A CA 1
ATOM 758 C C . ASN A 1 97 ? -17.045 -3.804 7.500 1.00 93.62 97 ASN A C 1
ATOM 760 O O . ASN A 1 97 ? -17.824 -4.470 8.185 1.00 93.62 97 ASN A O 1
ATOM 764 N N . ARG A 1 98 ? -15.896 -3.339 8.010 1.00 93.12 98 ARG A N 1
ATOM 765 C CA . ARG A 1 98 ? -15.414 -3.656 9.368 1.00 93.12 98 ARG A CA 1
ATOM 766 C C . ARG A 1 98 ? -16.056 -2.743 10.410 1.00 93.12 98 ARG A C 1
ATOM 768 O O . ARG A 1 98 ? -15.659 -1.597 10.604 1.00 93.12 98 ARG A O 1
ATOM 775 N N . SER A 1 99 ? -17.056 -3.259 11.122 1.00 92.19 99 SER A N 1
ATOM 776 C CA . SER A 1 99 ? -17.845 -2.485 12.094 1.00 92.19 99 SER A CA 1
ATOM 777 C C . SER A 1 99 ? -17.033 -1.948 13.284 1.00 92.19 99 SER A C 1
ATOM 779 O O . SER A 1 99 ? -17.402 -0.912 13.851 1.00 92.19 99 SER A O 1
ATOM 781 N N . TRP A 1 100 ? -15.928 -2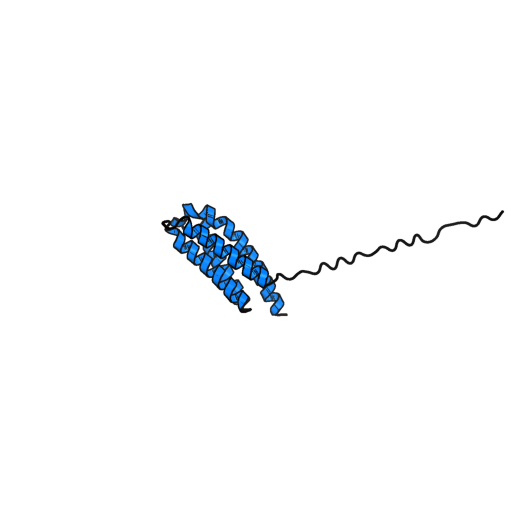.609 13.642 1.00 92.31 100 TRP A N 1
ATOM 782 C CA . TRP A 1 100 ? -14.980 -2.161 14.669 1.00 92.31 100 TRP A CA 1
ATOM 783 C C . TRP A 1 100 ? -14.050 -1.037 14.183 1.00 92.31 100 TRP A C 1
ATOM 785 O O . TRP A 1 100 ? -13.522 -0.300 15.001 1.00 92.31 100 TRP A O 1
ATOM 795 N N . CYS A 1 101 ? -13.936 -0.820 12.869 1.00 94.56 101 CYS A N 1
ATOM 796 C CA . CYS A 1 101 ? -13.123 0.240 12.263 1.00 94.56 101 CYS A CA 1
ATOM 797 C C . CYS A 1 101 ? -13.871 1.564 12.042 1.00 94.56 101 CYS A C 1
ATOM 799 O O . CYS A 1 101 ? -13.332 2.488 11.434 1.00 94.56 101 CYS A O 1
ATOM 801 N N . ARG A 1 102 ? -15.117 1.701 12.517 1.00 91.44 102 ARG A N 1
ATOM 802 C CA . ARG A 1 102 ? -15.975 2.863 12.208 1.00 91.44 102 ARG A CA 1
ATOM 803 C C . ARG A 1 102 ? -15.350 4.223 12.530 1.00 91.44 102 ARG A C 1
ATOM 805 O O . ARG A 1 102 ? -15.617 5.179 11.809 1.00 91.44 102 ARG A O 1
ATOM 812 N N . GLN A 1 103 ? -14.550 4.316 13.591 1.00 89.56 103 GLN A N 1
ATOM 813 C CA . GLN A 1 103 ? -13.916 5.575 13.999 1.00 89.56 103 GLN A CA 1
ATOM 814 C C . GLN A 1 103 ? -12.761 5.978 13.068 1.00 89.56 103 GLN A C 1
ATOM 816 O O . GLN A 1 103 ? -12.617 7.160 12.764 1.00 89.56 103 GLN A O 1
ATOM 821 N N . VAL A 1 104 ? -12.030 4.990 12.548 1.00 91.31 104 VAL A N 1
ATOM 822 C CA . VAL A 1 104 ? -10.844 5.141 11.685 1.00 91.31 104 VAL A CA 1
ATOM 823 C C . VAL A 1 104 ? -11.212 5.176 10.200 1.00 91.31 104 VAL A C 1
ATOM 825 O O . VAL A 1 104 ? -10.467 5.699 9.378 1.00 91.31 104 VAL A O 1
ATOM 828 N N . ALA A 1 105 ? -12.389 4.668 9.823 1.00 93.00 105 ALA A N 1
ATOM 829 C CA . ALA A 1 105 ? -12.846 4.594 8.434 1.00 93.00 105 ALA A CA 1
ATOM 830 C C . ALA A 1 105 ? -12.759 5.938 7.686 1.00 93.00 105 ALA A C 1
ATOM 832 O O . ALA A 1 105 ? -12.458 5.970 6.493 1.00 93.00 105 ALA A O 1
ATOM 833 N N . LYS A 1 106 ? -13.009 7.060 8.372 1.00 93.88 106 LYS A N 1
ATOM 834 C CA . LYS A 1 106 ? -12.888 8.407 7.788 1.00 93.88 106 LYS A CA 1
ATOM 835 C C . LYS A 1 106 ? -11.437 8.768 7.431 1.00 93.88 106 LYS A C 1
ATOM 837 O O . LYS A 1 106 ? -11.230 9.435 6.424 1.00 93.88 106 LYS A O 1
ATOM 842 N N . ASP A 1 107 ? -10.473 8.290 8.216 1.00 94.50 107 ASP A N 1
ATOM 843 C CA . ASP A 1 107 ? -9.044 8.579 8.076 1.00 94.50 107 ASP A CA 1
ATOM 844 C C . ASP A 1 107 ? -8.371 7.579 7.121 1.00 94.50 107 ASP A C 1
ATOM 846 O O . ASP A 1 107 ? -7.409 7.916 6.439 1.00 94.50 107 ASP A O 1
ATOM 850 N N . ALA A 1 108 ? -8.929 6.369 6.988 1.00 94.38 108 ALA A N 1
ATOM 851 C CA . ALA A 1 108 ? -8.504 5.366 6.012 1.00 94.38 108 ALA A CA 1
ATOM 852 C C . ALA A 1 108 ? -8.991 5.668 4.578 1.00 94.38 108 ALA A C 1
ATOM 854 O O . ALA A 1 108 ? -8.285 5.397 3.604 1.00 94.38 108 ALA A O 1
ATOM 855 N N . LYS A 1 109 ? -10.192 6.247 4.425 1.00 96.12 109 LYS A N 1
ATOM 856 C CA . LYS A 1 109 ? -10.817 6.536 3.119 1.00 96.12 109 LYS A CA 1
ATOM 857 C C . LYS A 1 109 ? -9.923 7.291 2.124 1.00 96.12 109 LYS A C 1
ATOM 859 O O . LYS A 1 109 ? -9.913 6.887 0.959 1.00 96.12 109 LYS A O 1
ATOM 864 N N . PRO A 1 110 ? -9.180 8.345 2.517 1.00 97.12 110 PRO A N 1
ATOM 865 C CA . PRO A 1 110 ? -8.290 9.074 1.613 1.00 97.12 110 PRO A CA 1
ATOM 866 C C . PRO A 1 110 ? -7.205 8.212 0.956 1.00 97.12 110 PRO A C 1
ATOM 868 O O . PRO A 1 110 ? -6.771 8.528 -0.149 1.00 97.12 110 PRO A O 1
ATOM 871 N N . PHE A 1 111 ? -6.806 7.095 1.572 1.00 97.88 111 PHE A N 1
ATOM 872 C CA . PHE A 1 111 ? -5.791 6.200 1.013 1.00 97.88 111 PHE A CA 1
ATOM 873 C C . PHE A 1 111 ? -6.317 5.310 -0.117 1.00 97.88 111 PHE A C 1
ATOM 875 O O . PHE A 1 111 ? -5.536 4.865 -0.954 1.00 97.88 111 PHE A O 1
ATOM 882 N N . ILE A 1 112 ? -7.633 5.080 -0.203 1.00 98.19 112 ILE A N 1
ATOM 883 C CA . ILE A 1 112 ? -8.235 4.270 -1.273 1.00 98.19 112 ILE A CA 1
ATOM 884 C C . ILE A 1 112 ? -7.915 4.842 -2.663 1.00 98.19 112 ILE A C 1
ATOM 886 O O . ILE A 1 112 ? -7.383 4.091 -3.486 1.00 98.19 112 ILE A O 1
ATOM 890 N N . PRO A 1 113 ? -8.216 6.118 -2.987 1.00 98.12 113 PRO A N 1
ATOM 891 C CA . PRO A 1 113 ? -7.901 6.662 -4.305 1.00 98.12 113 PRO A CA 1
ATOM 892 C C . PRO A 1 113 ? -6.392 6.723 -4.579 1.00 98.12 113 PRO A C 1
ATOM 894 O O . PRO A 1 113 ? -6.007 6.485 -5.720 1.00 98.12 113 PRO A O 1
ATOM 897 N N . ILE A 1 114 ? -5.555 6.953 -3.558 1.00 98.12 114 ILE A N 1
ATOM 898 C CA . ILE A 1 114 ? -4.086 6.953 -3.679 1.00 98.12 114 ILE A CA 1
ATOM 899 C C . ILE A 1 114 ? -3.597 5.572 -4.127 1.00 98.12 114 ILE A C 1
ATOM 901 O O . ILE A 1 114 ? -3.007 5.432 -5.193 1.00 98.12 114 ILE A O 1
ATOM 905 N N . VAL A 1 115 ? -3.927 4.527 -3.365 1.00 98.25 115 VAL A N 1
ATOM 906 C CA . VAL A 1 115 ? -3.525 3.144 -3.668 1.00 98.25 115 VAL A CA 1
ATOM 907 C C . VAL A 1 115 ? -4.142 2.656 -4.985 1.00 98.25 115 VAL A C 1
ATOM 909 O O . VAL A 1 115 ? -3.515 1.904 -5.725 1.00 98.25 115 VAL A O 1
ATOM 912 N N . THR A 1 116 ? -5.346 3.124 -5.328 1.00 98.38 116 THR A N 1
ATOM 913 C CA . THR A 1 116 ? -5.970 2.826 -6.628 1.00 98.38 116 THR A CA 1
ATOM 914 C C . THR A 1 116 ? -5.193 3.448 -7.790 1.00 98.38 116 THR A C 1
ATOM 916 O O . THR A 1 116 ? -5.050 2.804 -8.826 1.00 98.38 116 THR A O 1
ATOM 919 N N . GLN A 1 117 ? -4.723 4.692 -7.650 1.00 98.00 117 GLN A N 1
ATOM 920 C CA . GLN A 1 117 ? -3.921 5.351 -8.681 1.00 98.00 117 GLN A CA 1
ATOM 921 C C . GLN A 1 117 ? -2.590 4.622 -8.874 1.00 98.00 117 GLN A C 1
ATOM 923 O O . GLN A 1 117 ? -2.318 4.194 -9.990 1.00 98.00 117 GLN A O 1
ATOM 928 N N . ILE A 1 118 ? -1.871 4.346 -7.782 1.00 98.19 118 ILE A N 1
ATOM 929 C CA . ILE A 1 118 ? -0.641 3.541 -7.801 1.00 98.19 118 ILE A CA 1
ATOM 930 C C . ILE A 1 118 ? -0.880 2.213 -8.534 1.00 98.19 118 ILE A C 1
ATOM 932 O O . ILE A 1 118 ? -0.102 1.828 -9.399 1.00 98.19 118 ILE A O 1
ATOM 936 N N . GLY A 1 119 ? -1.988 1.520 -8.242 1.00 98.06 119 GLY A N 1
ATOM 937 C CA . GLY A 1 119 ? -2.337 0.271 -8.921 1.00 98.06 119 GLY A CA 1
ATOM 938 C C . GLY A 1 119 ? -2.489 0.403 -10.437 1.00 98.06 119 GLY A C 1
ATOM 939 O O . GLY A 1 119 ? -1.995 -0.453 -11.167 1.00 98.06 119 GLY A O 1
ATOM 940 N N . ARG A 1 120 ? -3.100 1.492 -10.923 1.00 97.19 120 ARG A N 1
ATOM 941 C CA . ARG A 1 120 ? -3.192 1.771 -12.366 1.00 97.19 120 ARG A CA 1
ATOM 942 C C . ARG A 1 120 ? -1.824 2.016 -12.994 1.00 97.19 120 ARG A C 1
ATOM 944 O O . ARG A 1 120 ? -1.573 1.545 -14.099 1.00 97.19 120 ARG A O 1
ATOM 951 N N . ASP A 1 121 ? -0.944 2.721 -12.293 1.00 96.19 121 ASP A N 1
ATOM 952 C CA . ASP A 1 121 ? 0.388 3.040 -12.807 1.00 96.19 121 ASP A CA 1
ATOM 953 C C . ASP A 1 121 ? 1.277 1.784 -12.866 1.00 96.19 121 ASP A C 1
ATOM 955 O O . ASP A 1 121 ? 1.999 1.574 -13.844 1.00 96.19 121 ASP A O 1
ATOM 959 N N . ILE A 1 122 ? 1.142 0.876 -11.890 1.00 96.31 122 ILE A N 1
ATOM 960 C CA . ILE A 1 122 ? 1.782 -0.450 -11.920 1.00 96.31 122 ILE A CA 1
ATOM 961 C C . ILE A 1 122 ? 1.227 -1.313 -13.061 1.00 96.31 122 ILE A C 1
ATOM 963 O O . ILE A 1 122 ? 2.002 -1.970 -13.753 1.00 96.31 122 ILE A O 1
ATOM 967 N N . GLU A 1 123 ? -0.091 -1.320 -13.276 1.00 96.25 123 GLU A N 1
ATOM 968 C CA . GLU A 1 123 ? -0.718 -2.056 -14.383 1.00 96.25 123 GLU A CA 1
ATOM 969 C C . GLU A 1 123 ? -0.236 -1.544 -15.746 1.00 96.25 123 GLU A C 1
ATOM 971 O O . GLU A 1 123 ? 0.014 -2.322 -16.668 1.00 96.25 123 GLU A O 1
ATOM 976 N N . MET A 1 124 ? -0.072 -0.229 -15.885 1.00 93.75 124 MET A N 1
ATOM 977 C CA . MET A 1 124 ? 0.499 0.345 -17.093 1.00 93.75 124 MET A CA 1
ATOM 978 C C . MET A 1 124 ? 1.947 -0.125 -17.288 1.00 93.75 124 MET A C 1
ATOM 980 O O . MET A 1 124 ? 2.298 -0.555 -18.387 1.00 93.75 124 MET A O 1
ATOM 984 N N . LEU A 1 125 ? 2.765 -0.099 -16.229 1.00 90.94 125 LEU A N 1
ATOM 985 C CA . LEU A 1 125 ? 4.139 -0.603 -16.265 1.00 90.94 125 LEU A CA 1
ATOM 986 C C . LEU A 1 125 ? 4.237 -2.081 -16.649 1.00 90.94 125 LEU A C 1
ATOM 988 O O . LEU A 1 125 ? 5.101 -2.426 -17.455 1.00 90.94 125 LEU A O 1
ATOM 992 N N . SER A 1 126 ? 3.382 -2.947 -16.093 1.00 90.38 126 SER A N 1
ATOM 993 C CA . SER A 1 126 ? 3.440 -4.388 -16.371 1.00 90.38 126 SER A CA 1
ATOM 994 C C . SER A 1 126 ? 3.208 -4.675 -17.853 1.00 90.38 126 SER A C 1
ATOM 996 O O . SER A 1 126 ? 3.985 -5.400 -18.465 1.00 90.38 126 SER A O 1
ATOM 998 N N . ARG A 1 127 ? 2.219 -4.007 -18.460 1.00 88.94 127 ARG A N 1
ATOM 999 C CA . ARG A 1 127 ? 1.879 -4.164 -19.883 1.00 88.94 127 ARG A CA 1
ATOM 1000 C C . ARG A 1 127 ? 2.984 -3.694 -20.829 1.00 88.94 127 ARG A C 1
ATOM 1002 O O . ARG A 1 127 ? 3.093 -4.220 -21.927 1.00 88.94 127 ARG A O 1
ATOM 1009 N N . ILE A 1 128 ? 3.776 -2.692 -20.443 1.00 83.50 128 ILE A N 1
ATOM 1010 C CA . ILE A 1 128 ? 4.867 -2.174 -21.288 1.00 83.50 128 ILE A CA 1
ATOM 1011 C C . ILE A 1 128 ? 6.047 -3.139 -21.317 1.00 83.50 128 ILE A C 1
ATOM 1013 O O . ILE A 1 128 ? 6.698 -3.258 -22.344 1.00 83.50 128 ILE A O 1
ATOM 1017 N N . GLN A 1 129 ? 6.341 -3.811 -20.204 1.00 72.25 129 GLN A N 1
ATOM 1018 C CA . GLN A 1 129 ? 7.471 -4.740 -20.138 1.00 72.25 129 GLN A CA 1
ATOM 1019 C C . GLN A 1 129 ? 7.217 -6.081 -20.834 1.00 72.25 129 GLN A C 1
ATOM 1021 O O . GLN A 1 129 ? 8.162 -6.824 -21.084 1.00 72.25 129 GLN A O 1
ATOM 1026 N N . GLU A 1 130 ? 5.958 -6.396 -21.125 1.00 60.25 130 GLU A N 1
ATOM 1027 C CA . GLU A 1 130 ? 5.564 -7.568 -21.910 1.00 60.25 130 GLU A CA 1
ATOM 1028 C C . GLU A 1 130 ? 5.688 -7.351 -23.433 1.00 60.25 130 GLU A C 1
ATOM 1030 O O . GLU A 1 130 ? 5.562 -8.321 -24.185 1.00 60.25 130 GLU A O 1
ATOM 1035 N N . LEU A 1 131 ? 5.921 -6.110 -23.889 1.00 50.62 131 LEU A N 1
ATOM 1036 C CA . LEU A 1 131 ? 6.111 -5.726 -25.299 1.00 50.62 131 LEU A CA 1
ATOM 1037 C C . LEU A 1 131 ? 7.593 -5.720 -25.698 1.00 50.62 131 LEU A C 1
ATOM 1039 O O . LEU A 1 131 ? 7.873 -6.141 -26.844 1.00 50.62 131 LEU A O 1
#

Solvent-accessible surface area (backbone atoms only — not comparable to full-atom values): 7355 Å² total; per-residue (Å²): 142,86,87,83,83,80,89,83,75,86,80,75,76,74,74,74,78,77,75,73,75,73,78,76,71,76,52,68,69,58,53,29,48,53,28,51,51,53,28,51,54,48,50,48,57,37,69,76,39,77,85,45,82,40,38,62,57,53,50,51,22,31,48,24,27,45,49,14,26,55,25,48,75,68,73,34,36,68,62,14,34,52,27,22,49,51,17,33,48,44,35,48,38,40,46,76,68,40,78,81,20,62,85,51,17,73,74,43,46,69,50,36,63,54,40,48,50,52,34,53,50,37,50,54,48,38,60,58,76,76,108

Organism: NCBI:txid453

=== Feature glossary ===
Each block in this record encodes a different view of the same protein. In brief:

Predicted aligned error. PAE(i, j) answers: if I align the predicted and true structures on residue i, how far off (in Å) do I expect residue j to be? A block-diagonal PAE matrix with low values on the blocks and high values off-diagonal is the signature of a multi-domain protein with confidently predicted domains but uncertain inter-domain orientation.

Contact-map, Ramachandran, and PAE plots. Plot images: a contact map (which residues are close in 3D, as an N×N binary image), a Ramachandran scatter (backbone torsion angles, revealing secondary-structure composition at a glance), and — for AlphaFold structures — a PAE heatmap (pairwise prediction confidence).

Backbone torsions (φ/ψ). φ (phi) and ψ (psi) are the two rotatable backbone dihedrals per residue: φ is the C(i-1)–N–Cα–C torsion, ψ is the N–Cα–C–N(i+1) torsion, both in degrees on (−180°, 180°]. α-helical residues cluster near (−60°, −45°); β-strand residues near (−120°, +130°). A Ramachandran plot is simply a scatter of (φ, ψ) for every residue.

Foldseek 3Di. A 3Di character summarizes, for each residue, the relative orientation of the Cα frame of its nearest spatial neighbor. Because it encodes fold topology rather than chemistry, 3Di alignments detect remote structural similarity that sequence alignment misses.

Radius of gyration, Cα contacts, bounding box. Three whole-structure scalars: the radius of gyration (RMS distance of Cα from centroid, in Å), the count of Cα–Cα contacts (pairs closer than 8 Å and separated by more than four residues in sequence — i.e. tertiary, not local, contacts), and the bounding-box dimensions. Together they distinguish compact globular folds from extended fibres or disordered chains.

Sequence. Sequence gives the chain of amino acids in standard one-letter code (A=alanine, C=cysteine, …, Y=tyrosine), read N→C. It is the only feature that is directly encoded by the gene; all structural features are derived from the folded form of this sequence.

mmCIF coordinates. Atomic coordinates in PDBx/mmCIF format — the same representation the Protein Data Bank distributes. Each line of the _atom_site loop places one backbone atom in Cartesian space (units: ångströms, origin: arbitrary).

Secondary structure (3-state, P-SEA). Three-state secondary structure (P-SEA) collapses the eight DSSP classes into helix (a), strand (b), and coil (c). P-SEA assigns these from Cα geometry alone — distances and angles — without requiring backbone oxygens, so it works on any Cα trace.

InterPro / GO / CATH / organism. Functional annotations link the protein to curated databases. InterPro entries identify conserved domains and families by matching the sequence against member-database signatures (Pfam, PROSITE, CDD, …). Gene Ontology (GO) terms describe molecular function, biological process, and cellular component in a controlled vocabulary. CATH places the structure in a hierarchical fold classification (Class/Architecture/Topology/Homologous-superfamily). The organism is the source species.

B-factor. B-factor (Debye–Waller factor) reflects atomic displacement in the crystal lattice. It is an experimental observable (units Å²), not a prediction; low values mean the atom is pinned down, high values mean it moves or is heterogeneous across the crystal.

Rendered structure images. Structure images are PyMOL renders from six orthogonal camera directions. Cartoon representation draws helices as coils and strands as arrows; sticks shows the backbone as bonds; surface shows the solvent-excluded envelope. Rainbow coloring maps sequence position to hue (blue→red, N→C); chain coloring assigns a distinct color per polypeptide.

Solvent-accessible surface area. Solvent-accessible surface area (SASA) is the area in Å² traced out by the centre of a 1.4 Å probe sphere (a water molecule) rolled over the protein's van der Waals surface (Shrake–Rupley / Lee–Richards construction). Buried residues have near-zero SASA; fully exposed residues can exceed 200 Å². The total SASA scales roughly with the number of surface residues.

Secondary structure (8-state, DSSP). The SS8 string is DSSP's per-residue secondary-structure call. α-helix (H) means an i→i+4 H-bond ladder; β-strand (E) means the residue participates in a β-sheet; 3₁₀ (G) and π (I) are tighter and wider helices; T/S are turns/bends; '-' is loop.

pLDDT. For AlphaFold models, the B-factor field carries pLDDT — the model's own estimate of local accuracy on a 0–100 scale. Regions with pLDDT<50 should be treated as essentially unmodeled; they often correspond to intrinsically disordered segments.

Nearest PDB structures. Nearest PDB neighbors are the top structural matches found by Foldseek when searching this structure against the entire Protein Data Bank. Each hit reports a TM-score (0 to 1; >0.5 almost always implies the same fold) and an E-value. These are *structural* homologs — they may share no detectable sequence similarity.